Protein AF-A0AAP3A333-F1 (afdb_monomer)

Nearest PDB structures (foldseek):
  1qpp-assembly1_B  TM=9.059E-01  e=5.971E-16  Escherichia coli
  3dpa-assembly1_A  TM=9.118E-01  e=3.835E-14  Escherichia coli
  3gew-assembly2_C  TM=8.932E-01  e=8.341E-11  Escherichia coli
  3f65-assembly8_H  TM=9.244E-01  e=3.524E-10  Escherichia coli
  3f65-assembly6_F  TM=8.358E-01  e=9.789E-11  Escherichia coli

Sequence (142 aa):
THLTFNESNKSITVTLRNNDPKLPYLAQSWIEDEKGNKITSPLTVLPPVQRIDSMMNGQVKVQGMPDINKLPADRESMFYFNVREIPPKSNKANTLQIALQTRIKLFWRPKALENVSMKNPWQYKVTLTRNGQEFTVNNPTP

Foldseek 3Di:
DAAEDEPPDQKDKDKDWAAAQQFKKKKAKFKFAPVRHTDPPQKTKPPRIDIAGHGGIDMMIIGGHPCVVVDDLQDKGKMKIKIKIHTDDDPDPPDDDDIDMDIHIYIYHHPVGPDQDPVDHLVVVWDWDDDPPDIDIDRPHD

Mean predicted aligned error: 5.15 Å

Solvent-accessible surface area (backbone atoms only — not comparable to full-atom values): 8349 Å² total; per-residue (Å²): 127,74,45,78,46,46,62,89,47,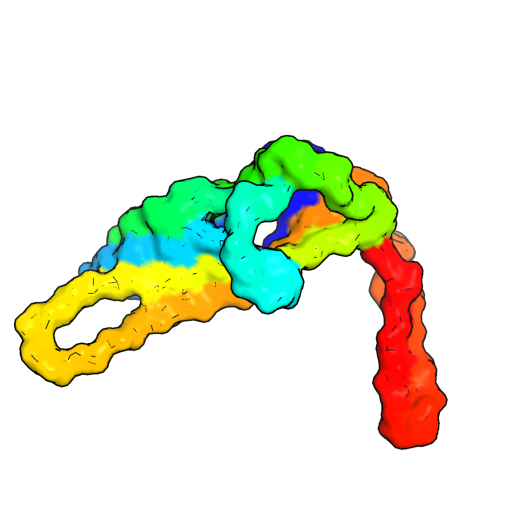70,57,47,80,46,80,44,71,35,82,43,86,79,53,50,31,36,41,36,37,46,30,22,44,83,88,66,50,80,42,70,64,35,43,32,49,43,61,42,61,46,77,24,48,45,64,30,72,39,72,33,35,41,33,67,37,87,58,44,78,74,52,62,65,80,34,63,45,68,30,30,44,35,39,34,48,43,66,69,83,76,93,59,83,95,67,90,82,86,64,61,71,51,76,33,49,29,33,40,34,25,68,82,61,69,76,73,50,82,90,64,55,66,76,77,61,52,44,78,47,76,59,90,94,44,74,48,79,44,70,84,65,94

Organism: Escherichia coli (NCBI:txid562)

Structure (mmCIF, N/CA/C/O backbone):
data_AF-A0AAP3A333-F1
#
_entry.id   AF-A0AAP3A333-F1
#
loop_
_atom_site.group_PDB
_atom_site.id
_atom_site.type_symbol
_atom_site.label_atom_id
_atom_site.label_alt_id
_atom_site.label_comp_id
_atom_site.label_asym_id
_atom_site.label_entity_id
_atom_site.label_seq_id
_atom_site.pdbx_PDB_ins_code
_atom_site.Cartn_x
_atom_site.Cartn_y
_atom_site.Cartn_z
_atom_site.occupancy
_atom_site.B_iso_or_equiv
_atom_site.auth_seq_id
_atom_site.auth_comp_id
_atom_site.auth_asym_id
_atom_site.auth_atom_id
_atom_site.pdbx_PDB_model_num
ATOM 1 N N . THR A 1 1 ? 5.676 7.806 6.259 1.00 85.94 1 THR A N 1
ATOM 2 C CA . THR A 1 1 ? 4.732 7.899 5.124 1.00 85.94 1 THR A CA 1
ATOM 3 C C . THR A 1 1 ? 3.777 6.724 5.161 1.00 85.94 1 THR A C 1
ATOM 5 O O . THR A 1 1 ? 4.235 5.616 5.414 1.00 85.94 1 THR A O 1
ATOM 8 N N . HIS A 1 2 ? 2.477 6.955 4.975 1.00 93.75 2 HIS A N 1
ATOM 9 C CA . HIS A 1 2 ? 1.443 5.914 4.932 1.00 93.75 2 HIS A CA 1
ATOM 10 C C . HIS A 1 2 ? 0.319 6.331 3.974 1.00 93.75 2 HIS A C 1
ATOM 12 O O . HIS A 1 2 ? 0.255 7.494 3.574 1.00 93.75 2 HIS A O 1
ATOM 18 N N . LEU A 1 3 ? -0.546 5.381 3.627 1.00 96.31 3 LEU A N 1
ATOM 19 C CA . LEU A 1 3 ? -1.798 5.599 2.910 1.00 96.31 3 LEU A CA 1
ATOM 20 C C . LEU A 1 3 ? -2.973 5.243 3.824 1.00 96.31 3 LEU A C 1
ATOM 22 O O . LEU A 1 3 ? -2.874 4.296 4.605 1.00 96.31 3 LEU A O 1
ATOM 26 N N . THR A 1 4 ? -4.085 5.957 3.677 1.00 95.69 4 THR A N 1
ATOM 27 C CA . THR A 1 4 ? -5.353 5.640 4.346 1.00 95.69 4 THR A CA 1
ATOM 28 C C . THR A 1 4 ? -6.435 5.469 3.287 1.00 95.69 4 THR A C 1
ATOM 30 O O . THR A 1 4 ? -6.636 6.353 2.457 1.00 95.69 4 THR A O 1
ATOM 33 N N . PHE A 1 5 ? -7.115 4.328 3.312 1.00 96.88 5 PHE A N 1
ATOM 34 C CA . PHE A 1 5 ? -8.292 4.006 2.516 1.00 96.88 5 PHE A CA 1
ATOM 35 C C . PHE A 1 5 ? -9.506 4.037 3.447 1.00 96.88 5 PHE A C 1
ATOM 37 O O . PHE A 1 5 ? -9.673 3.141 4.271 1.00 96.88 5 PHE A O 1
ATOM 44 N N . ASN A 1 6 ? -10.342 5.066 3.330 1.00 96.00 6 ASN A N 1
ATOM 45 C CA . ASN A 1 6 ? -11.573 5.171 4.112 1.00 96.00 6 ASN A CA 1
ATOM 46 C C . ASN A 1 6 ? -12.672 4.287 3.506 1.00 96.00 6 ASN A C 1
ATOM 48 O O . ASN A 1 6 ? -12.778 4.200 2.283 1.00 96.00 6 ASN A O 1
ATOM 52 N N . GLU A 1 7 ? -13.513 3.673 4.336 1.00 94.38 7 GLU A N 1
ATOM 53 C CA . GLU A 1 7 ? -14.657 2.859 3.900 1.00 94.38 7 GLU A CA 1
ATOM 54 C C . GLU A 1 7 ? -15.618 3.641 2.987 1.00 94.38 7 GLU A C 1
ATOM 56 O O . GLU A 1 7 ? -16.160 3.098 2.025 1.00 94.38 7 GLU A O 1
ATOM 61 N N . SER A 1 8 ? -15.779 4.946 3.221 1.00 93.00 8 SER A N 1
ATOM 62 C CA . SER A 1 8 ? -16.568 5.841 2.369 1.00 93.00 8 SER A CA 1
ATOM 63 C C . SER A 1 8 ? -15.991 6.043 0.960 1.00 93.00 8 SER A C 1
ATOM 65 O O . SER A 1 8 ? -16.672 6.581 0.080 1.00 93.00 8 SER A O 1
ATOM 67 N N . ASN A 1 9 ? -14.744 5.636 0.704 1.00 94.44 9 ASN A N 1
ATOM 68 C CA . ASN A 1 9 ? -14.089 5.775 -0.592 1.00 94.44 9 ASN A CA 1
ATOM 69 C C . ASN A 1 9 ? -14.182 4.481 -1.409 1.00 94.44 9 ASN A C 1
ATOM 71 O O . ASN A 1 9 ? -13.866 3.393 -0.946 1.00 94.44 9 ASN A O 1
ATOM 75 N N . LYS A 1 10 ? -14.531 4.606 -2.696 1.00 92.75 10 LYS A N 1
ATOM 76 C CA . LYS A 1 10 ? -14.459 3.475 -3.642 1.00 92.75 10 LYS A CA 1
ATOM 77 C C . LYS A 1 10 ? -13.019 3.152 -4.056 1.00 92.75 10 LYS A C 1
ATOM 79 O O . LYS A 1 10 ? -12.694 2.010 -4.377 1.00 92.75 10 LYS A O 1
ATOM 84 N N . SER A 1 11 ? -12.165 4.172 -4.076 1.00 96.25 11 SER A N 1
ATOM 85 C CA . SER A 1 11 ? -10.751 4.067 -4.425 1.00 96.25 11 SER A CA 1
ATOM 86 C C . SER A 1 11 ? -9.963 5.253 -3.882 1.00 96.25 11 SER A C 1
ATOM 88 O O . SER A 1 11 ? -10.521 6.344 -3.763 1.00 96.25 11 SER A O 1
ATOM 90 N N . ILE A 1 12 ? -8.659 5.073 -3.685 1.00 97.31 12 ILE A N 1
ATOM 91 C CA . ILE A 1 12 ? -7.694 6.160 -3.473 1.00 97.31 12 ILE A CA 1
ATOM 92 C C . ILE A 1 12 ? -6.677 6.185 -4.618 1.00 97.31 12 ILE A C 1
ATOM 94 O O . ILE A 1 12 ? -6.335 5.141 -5.178 1.00 97.31 12 ILE A O 1
ATOM 98 N N . THR A 1 13 ? -6.183 7.373 -4.962 1.00 97.50 13 THR A N 1
ATOM 99 C CA . THR A 1 13 ? -5.168 7.557 -6.008 1.00 97.50 13 THR A CA 1
ATOM 100 C C . THR A 1 13 ? -3.811 7.831 -5.375 1.00 97.50 13 THR A C 1
ATOM 102 O O . THR A 1 13 ? -3.682 8.693 -4.510 1.00 97.50 13 THR A O 1
ATOM 105 N N . VAL A 1 14 ? -2.790 7.125 -5.849 1.00 97.00 14 VAL A N 1
ATOM 106 C CA . VAL A 1 14 ? -1.387 7.310 -5.490 1.00 97.00 14 VAL A CA 1
ATOM 107 C C . VAL A 1 14 ? -0.643 7.801 -6.725 1.00 97.00 14 VAL A C 1
ATOM 109 O O . VAL A 1 14 ? -0.652 7.147 -7.770 1.00 97.00 14 VAL A O 1
ATOM 112 N N . THR A 1 15 ? 0.007 8.954 -6.610 1.00 97.25 15 THR A N 1
ATOM 113 C CA . THR A 1 15 ? 0.866 9.489 -7.670 1.00 97.25 15 THR A CA 1
ATOM 114 C C . THR A 1 15 ? 2.264 8.908 -7.525 1.00 97.25 15 THR A C 1
ATOM 116 O O . THR A 1 15 ? 2.901 9.052 -6.483 1.00 97.25 15 THR A O 1
ATOM 119 N N . LEU A 1 16 ? 2.747 8.271 -8.585 1.00 96.69 16 LEU A N 1
ATOM 120 C CA . LEU A 1 16 ? 4.126 7.822 -8.715 1.00 96.69 16 LEU A CA 1
ATOM 121 C C . LEU A 1 16 ? 4.884 8.837 -9.561 1.00 96.69 16 LEU A C 1
ATOM 123 O O . LEU A 1 16 ? 4.350 9.331 -10.549 1.00 96.69 16 LEU A O 1
ATOM 127 N N . ARG A 1 17 ? 6.128 9.139 -9.205 1.00 96.56 17 ARG A N 1
ATOM 128 C CA . ARG A 1 17 ? 6.971 10.054 -9.975 1.00 96.56 17 ARG A CA 1
ATOM 129 C C . ARG A 1 17 ? 8.276 9.367 -10.325 1.00 96.56 17 ARG A C 1
ATOM 131 O O . ARG A 1 17 ? 8.964 8.879 -9.432 1.00 96.56 17 ARG A O 1
ATOM 138 N N . ASN A 1 18 ? 8.612 9.361 -11.609 1.00 96.25 18 ASN A N 1
ATOM 139 C CA . ASN A 1 18 ? 9.945 9.000 -12.054 1.00 96.25 18 ASN A CA 1
ATOM 140 C C . ASN A 1 18 ? 10.843 10.236 -11.914 1.00 96.25 18 ASN A C 1
ATOM 142 O O . ASN A 1 18 ? 10.607 11.249 -12.567 1.00 96.25 18 ASN A O 1
ATOM 146 N N . ASN A 1 19 ? 11.837 10.162 -11.031 1.00 94.44 19 ASN A N 1
ATOM 147 C CA . ASN A 1 19 ? 12.805 11.240 -10.820 1.00 94.44 19 ASN A CA 1
ATOM 148 C C . ASN A 1 19 ? 14.082 11.063 -11.658 1.00 94.44 19 ASN A C 1
ATOM 150 O O . ASN A 1 19 ? 14.988 11.888 -11.547 1.00 94.44 19 ASN A O 1
ATOM 154 N N . ASP A 1 20 ? 14.181 10.008 -12.473 1.00 94.06 20 ASP A N 1
ATOM 155 C CA . ASP A 1 20 ? 15.293 9.855 -13.403 1.00 94.06 20 ASP A CA 1
ATOM 156 C C . ASP A 1 20 ? 15.148 10.868 -14.557 1.00 94.06 20 ASP A C 1
ATOM 158 O O . ASP A 1 20 ? 14.081 10.936 -15.178 1.00 94.06 20 ASP A O 1
ATOM 162 N N . PRO A 1 21 ? 16.197 11.661 -14.857 1.00 95.06 21 PRO A N 1
ATOM 163 C CA . PRO A 1 21 ? 16.151 12.698 -15.883 1.00 95.06 21 PRO A CA 1
ATOM 164 C C . PRO A 1 21 ? 16.306 12.173 -17.315 1.00 95.06 21 PRO A C 1
ATOM 166 O O . PRO A 1 21 ? 16.152 12.942 -18.266 1.00 95.06 21 PRO A O 1
ATOM 169 N N . LYS A 1 22 ? 16.623 10.891 -17.519 1.00 94.38 22 LYS A N 1
ATOM 170 C CA . LYS A 1 22 ? 16.986 10.346 -18.838 1.00 94.38 22 LYS A CA 1
ATOM 171 C C . LYS A 1 22 ? 16.219 9.086 -19.205 1.00 94.38 22 LYS A C 1
ATOM 173 O O . LYS A 1 22 ? 15.902 8.898 -20.377 1.00 94.38 22 LYS A O 1
ATOM 178 N N . LEU A 1 23 ? 15.955 8.213 -18.242 1.00 94.00 23 LEU A N 1
ATOM 179 C CA . LEU A 1 23 ? 15.463 6.871 -18.498 1.00 94.00 23 LEU A CA 1
ATOM 180 C C . LEU A 1 23 ? 13.984 6.726 -18.117 1.00 94.00 23 LEU A C 1
ATOM 182 O O . LEU A 1 23 ? 13.557 7.184 -17.056 1.00 94.00 23 LEU A O 1
ATOM 186 N N . PRO A 1 24 ? 13.182 6.065 -18.968 1.00 95.94 24 PRO A N 1
ATOM 187 C CA . PRO A 1 24 ? 11.845 5.630 -18.599 1.00 95.94 24 PRO A CA 1
ATOM 188 C C . PRO A 1 24 ? 11.927 4.411 -17.679 1.00 95.94 24 PRO A C 1
ATOM 190 O O . PRO A 1 24 ? 12.800 3.560 -17.853 1.00 95.94 24 PRO A O 1
ATOM 193 N N . TYR A 1 25 ? 10.974 4.276 -16.763 1.00 96.38 25 TYR A N 1
ATOM 194 C CA . TYR A 1 25 ? 10.880 3.128 -15.862 1.00 96.38 25 TYR A CA 1
ATOM 195 C C . TYR A 1 25 ? 9.518 2.456 -15.984 1.00 96.38 25 TYR A C 1
ATOM 197 O O . TYR A 1 25 ? 8.499 3.107 -16.215 1.00 96.38 25 TYR A O 1
ATOM 205 N N . LEU A 1 26 ? 9.487 1.137 -15.809 1.00 97.25 26 LEU A N 1
A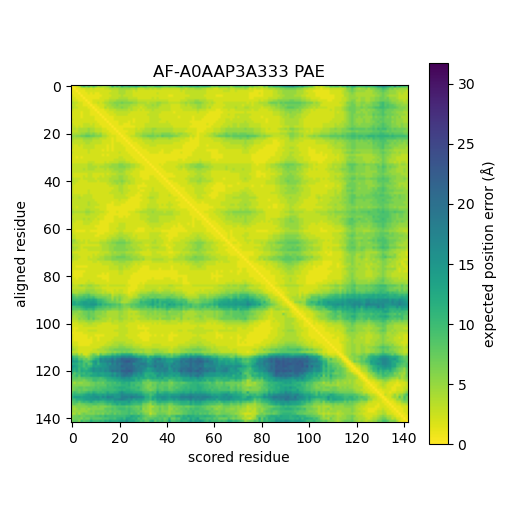TOM 206 C CA . LEU A 1 26 ? 8.245 0.435 -15.510 1.00 97.25 26 LEU A CA 1
ATOM 207 C C . LEU A 1 26 ? 8.044 0.454 -13.990 1.00 97.25 26 LEU A C 1
ATOM 209 O O . LEU A 1 26 ? 8.948 0.115 -13.237 1.00 97.25 26 LEU A O 1
ATOM 213 N N . ALA A 1 27 ? 6.864 0.841 -13.530 1.00 97.44 27 ALA A N 1
ATOM 214 C CA . ALA A 1 27 ? 6.460 0.762 -12.136 1.00 97.44 27 ALA A CA 1
ATOM 215 C C . ALA A 1 27 ? 5.491 -0.409 -11.973 1.00 97.44 27 ALA A C 1
ATOM 217 O O . ALA A 1 27 ? 4.410 -0.404 -12.563 1.00 97.44 27 ALA A O 1
ATOM 218 N N . GLN A 1 28 ? 5.881 -1.409 -11.184 1.00 97.94 28 GLN A N 1
ATOM 219 C CA . GLN A 1 28 ? 5.026 -2.519 -10.780 1.00 97.94 28 GLN A CA 1
ATOM 220 C C . GLN A 1 28 ? 4.479 -2.256 -9.379 1.00 97.94 28 GLN A C 1
ATOM 222 O O . GLN A 1 28 ? 5.251 -2.027 -8.452 1.00 97.94 28 GLN A O 1
ATOM 227 N N . SER A 1 29 ? 3.164 -2.334 -9.201 1.00 98.12 29 SER A N 1
ATOM 228 C CA . SER A 1 29 ? 2.503 -2.045 -7.928 1.00 98.12 29 SER A CA 1
ATOM 229 C C . SER A 1 29 ? 1.581 -3.182 -7.488 1.00 98.12 29 SER A C 1
ATOM 231 O O . SER A 1 29 ? 0.907 -3.802 -8.310 1.00 98.12 29 SER A O 1
ATOM 233 N N . TRP A 1 30 ? 1.569 -3.485 -6.188 1.00 98.31 30 TRP A N 1
ATOM 234 C CA . TRP A 1 30 ? 0.720 -4.529 -5.600 1.00 98.31 30 TRP A CA 1
ATOM 235 C C . TRP A 1 30 ? 0.428 -4.271 -4.119 1.00 98.31 30 TRP A C 1
ATOM 237 O O . TRP A 1 30 ? 1.072 -3.431 -3.487 1.00 98.31 30 TRP A O 1
ATOM 247 N N . ILE A 1 31 ? -0.540 -5.013 -3.573 1.00 98.44 31 ILE A N 1
ATOM 248 C CA . ILE A 1 31 ? -0.862 -5.026 -2.143 1.00 98.44 31 ILE A CA 1
ATOM 249 C C . ILE A 1 31 ? -0.350 -6.318 -1.508 1.00 98.44 31 ILE A C 1
ATOM 251 O O . ILE A 1 31 ? -0.404 -7.383 -2.127 1.00 98.44 31 ILE A O 1
ATOM 255 N N . GLU A 1 32 ? 0.135 -6.221 -0.275 1.00 98.44 32 GLU A N 1
ATOM 256 C CA . GLU A 1 32 ? 0.404 -7.366 0.594 1.00 98.44 32 GLU A CA 1
ATOM 257 C C . GLU A 1 32 ? -0.439 -7.305 1.869 1.00 98.44 32 GLU A C 1
ATOM 259 O O . GLU A 1 32 ? -0.780 -6.217 2.345 1.00 98.44 32 GLU A O 1
ATOM 264 N N . ASP A 1 33 ? -0.731 -8.476 2.432 1.00 97.00 33 ASP A N 1
ATOM 265 C CA . ASP A 1 33 ? -1.247 -8.606 3.795 1.00 97.00 33 ASP A CA 1
ATOM 266 C C . ASP A 1 33 ? -0.161 -8.300 4.852 1.00 97.00 33 ASP A C 1
ATOM 268 O O . ASP A 1 33 ? 1.009 -8.058 4.535 1.00 97.00 33 ASP A O 1
ATOM 272 N N . GLU A 1 34 ? -0.531 -8.324 6.134 1.00 94.25 34 GLU A N 1
ATOM 273 C CA . GLU A 1 34 ? 0.399 -8.092 7.253 1.00 94.25 34 GLU A CA 1
ATOM 274 C C . GLU A 1 34 ? 1.554 -9.105 7.304 1.00 94.25 34 GLU A C 1
ATOM 276 O O . GLU A 1 34 ? 2.641 -8.785 7.789 1.00 94.25 34 GLU A O 1
ATOM 281 N N . LYS A 1 35 ? 1.344 -10.312 6.763 1.00 95.50 35 LYS A N 1
ATOM 282 C CA . LYS A 1 35 ? 2.344 -11.386 6.690 1.00 95.50 35 LYS A CA 1
ATOM 283 C C . LYS A 1 35 ? 3.278 -11.234 5.484 1.00 95.50 35 LYS A C 1
ATOM 285 O O . LYS A 1 35 ? 4.241 -11.987 5.369 1.00 95.50 35 LYS A O 1
ATOM 290 N N . GLY A 1 36 ? 3.035 -10.254 4.610 1.00 95.44 36 GLY A N 1
ATOM 291 C CA . GLY A 1 36 ? 3.822 -10.005 3.403 1.00 95.44 36 GLY A CA 1
ATOM 292 C C . GLY A 1 36 ? 3.412 -10.846 2.195 1.00 95.44 36 GLY A C 1
ATOM 293 O O . GLY A 1 36 ? 4.124 -10.847 1.193 1.00 95.44 36 GLY A O 1
ATOM 294 N N . ASN A 1 37 ? 2.276 -11.543 2.243 1.00 97.62 37 ASN A N 1
ATOM 295 C CA . ASN A 1 37 ? 1.771 -12.273 1.086 1.00 97.62 37 ASN A CA 1
ATOM 296 C C . ASN A 1 37 ? 1.138 -11.294 0.105 1.00 97.62 37 ASN A C 1
ATOM 298 O O . ASN A 1 3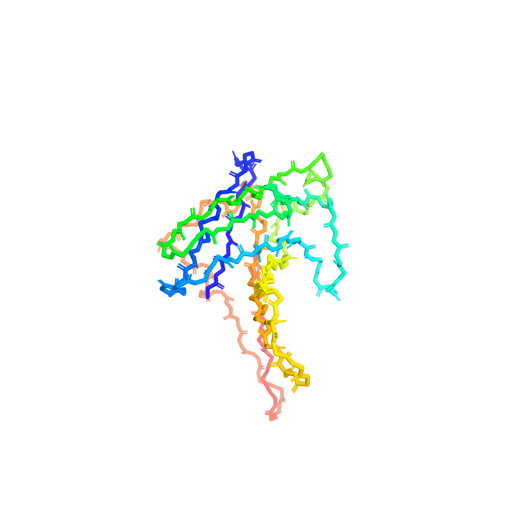7 ? 0.298 -10.482 0.490 1.00 97.62 37 ASN A O 1
ATOM 302 N N . LYS A 1 38 ? 1.494 -11.399 -1.177 1.00 97.38 38 LYS A N 1
ATOM 303 C CA . LYS A 1 38 ? 0.840 -10.630 -2.237 1.00 97.38 38 LYS A CA 1
ATOM 304 C C . LYS A 1 38 ? -0.624 -11.057 -2.361 1.00 97.38 38 LYS A C 1
ATOM 306 O O . LYS A 1 38 ? -0.907 -12.231 -2.588 1.00 97.38 38 LYS A O 1
ATOM 311 N N . ILE A 1 39 ? -1.530 -10.089 -2.283 1.00 97.44 39 ILE A N 1
ATOM 312 C CA . ILE A 1 39 ? -2.979 -10.297 -2.343 1.00 97.44 39 ILE A CA 1
ATOM 313 C C . ILE A 1 39 ? -3.621 -9.455 -3.450 1.00 97.44 39 ILE A C 1
ATOM 315 O O . ILE A 1 39 ? -3.054 -8.471 -3.930 1.00 97.44 39 ILE A O 1
ATOM 319 N N . THR A 1 40 ? -4.823 -9.855 -3.857 1.00 96.12 40 THR A N 1
ATOM 320 C CA . THR A 1 40 ? -5.679 -9.130 -4.817 1.00 96.12 40 THR A CA 1
ATOM 321 C C . THR A 1 40 ? -7.075 -8.829 -4.259 1.00 96.12 40 THR A C 1
ATOM 323 O O . THR A 1 40 ? -7.906 -8.257 -4.959 1.00 96.12 40 THR A O 1
ATOM 326 N N . SER A 1 41 ? -7.332 -9.215 -3.007 1.00 96.12 41 SER A N 1
ATOM 327 C CA . SER A 1 41 ? -8.555 -8.980 -2.237 1.00 96.12 41 SER A CA 1
ATOM 328 C C . SER A 1 41 ? -8.159 -8.910 -0.753 1.00 96.12 41 SER A C 1
ATOM 330 O O . SER A 1 41 ? -7.253 -9.652 -0.368 1.00 96.12 41 SER A O 1
ATOM 332 N N . PRO A 1 42 ? -8.750 -8.043 0.089 1.00 96.44 42 PRO A N 1
ATOM 333 C CA . PRO A 1 42 ? -9.898 -7.163 -0.170 1.00 96.44 42 PRO A CA 1
ATOM 334 C C . PRO A 1 42 ? -9.563 -5.854 -0.896 1.00 96.44 42 PRO A C 1
ATOM 336 O O . PRO A 1 42 ? -10.467 -5.114 -1.276 1.00 96.44 42 PRO A O 1
ATOM 339 N N . LEU A 1 43 ? -8.282 -5.551 -1.090 1.00 97.25 43 LEU A N 1
ATOM 340 C CA . LEU A 1 43 ? -7.807 -4.360 -1.790 1.00 97.25 43 LEU A CA 1
ATOM 341 C C . LEU A 1 43 ? -6.951 -4.782 -2.981 1.00 97.25 43 LEU A C 1
ATOM 343 O O . LEU A 1 43 ? -6.193 -5.749 -2.905 1.00 97.25 43 LEU A O 1
ATOM 347 N N . THR A 1 44 ? -7.051 -4.037 -4.078 1.00 97.19 44 THR A N 1
ATOM 348 C CA . THR A 1 44 ? -6.235 -4.276 -5.272 1.00 97.19 44 THR A CA 1
ATOM 349 C C . THR A 1 44 ? -5.773 -2.979 -5.913 1.00 97.19 44 THR A C 1
ATOM 351 O O . THR A 1 44 ? -6.273 -1.897 -5.610 1.00 97.19 44 THR A O 1
ATOM 354 N N . VAL A 1 45 ? -4.791 -3.101 -6.799 1.00 97.62 45 VAL A N 1
ATOM 355 C CA . VAL A 1 45 ? -4.068 -1.996 -7.416 1.00 97.62 45 VAL A CA 1
ATOM 356 C C . VAL A 1 45 ? -4.230 -2.023 -8.934 1.00 97.62 45 VAL A C 1
ATOM 358 O O . VAL A 1 45 ? -4.033 -3.059 -9.568 1.00 97.62 45 VAL A O 1
ATOM 361 N N . LEU A 1 46 ? -4.554 -0.867 -9.519 1.00 96.94 46 LEU A N 1
ATOM 362 C CA . LEU A 1 46 ? -4.736 -0.683 -10.959 1.00 96.94 46 LEU A CA 1
ATOM 363 C C . LEU A 1 46 ? -4.081 0.616 -11.476 1.00 96.94 46 LEU A C 1
ATOM 365 O O . LEU A 1 46 ? -4.351 1.682 -10.925 1.00 96.94 46 LEU A O 1
ATOM 369 N N . PRO A 1 47 ? -3.310 0.573 -12.579 1.00 97.38 47 PRO A N 1
ATOM 370 C CA . PRO A 1 47 ? -2.790 -0.635 -13.221 1.00 97.38 47 PRO A CA 1
ATOM 371 C C . PRO A 1 47 ? -1.697 -1.299 -12.352 1.00 97.38 47 PRO A C 1
ATOM 373 O O . PRO A 1 47 ? -0.981 -0.600 -11.634 1.00 97.38 47 PRO A O 1
ATOM 376 N N . PRO A 1 48 ? -1.524 -2.634 -12.421 1.00 96.12 48 PRO A N 1
ATOM 377 C CA . PRO A 1 48 ? -0.485 -3.337 -11.664 1.00 96.12 48 PRO A CA 1
ATOM 378 C C . PRO A 1 48 ? 0.921 -3.115 -12.235 1.00 96.12 48 PRO A C 1
ATOM 380 O O . PRO A 1 48 ? 1.905 -3.314 -11.527 1.00 96.12 48 PRO A O 1
ATOM 383 N N . VAL A 1 49 ? 1.030 -2.732 -13.512 1.00 97.69 49 VAL A N 1
ATOM 384 C CA . VAL A 1 49 ? 2.279 -2.333 -14.169 1.00 97.69 49 VAL A CA 1
ATOM 385 C C . VAL A 1 49 ? 1.980 -1.162 -15.097 1.00 97.69 49 VAL A C 1
ATOM 387 O O . VAL A 1 49 ? 1.021 -1.218 -15.865 1.00 97.69 49 VAL A O 1
ATOM 390 N N . GLN A 1 50 ? 2.799 -0.117 -15.050 1.00 97.75 50 GLN A N 1
ATOM 391 C CA . GLN A 1 50 ? 2.731 0.999 -15.992 1.00 97.75 50 GLN A CA 1
ATOM 392 C C . GLN A 1 50 ? 4.121 1.518 -16.329 1.00 97.75 50 GLN A C 1
ATOM 394 O O . GLN A 1 50 ? 5.039 1.407 -15.523 1.00 97.75 50 GLN A O 1
ATOM 399 N N . ARG A 1 51 ? 4.271 2.119 -17.506 1.00 97.38 51 ARG A N 1
ATOM 400 C CA . ARG A 1 51 ? 5.475 2.866 -17.864 1.00 97.38 51 ARG A CA 1
ATOM 401 C C . ARG A 1 51 ? 5.336 4.315 -17.411 1.00 97.38 51 ARG A C 1
ATOM 403 O O . ARG A 1 51 ? 4.294 4.920 -17.634 1.00 97.38 51 ARG A O 1
ATOM 410 N N . ILE A 1 52 ? 6.393 4.859 -16.823 1.00 98.00 52 ILE A N 1
ATOM 411 C CA . ILE A 1 52 ? 6.515 6.270 -16.465 1.00 98.00 52 ILE A CA 1
ATOM 412 C C . ILE A 1 52 ? 7.782 6.797 -17.137 1.00 98.00 52 ILE A C 1
ATOM 414 O O . ILE A 1 52 ? 8.893 6.357 -16.831 1.00 98.00 52 ILE A O 1
ATOM 418 N N . ASP A 1 53 ? 7.615 7.711 -18.090 1.00 97.81 53 ASP A N 1
ATOM 419 C CA . ASP A 1 53 ? 8.747 8.320 -18.787 1.00 97.81 53 ASP A CA 1
ATOM 420 C C . ASP A 1 53 ? 9.573 9.222 -17.852 1.00 97.81 53 ASP A C 1
ATOM 422 O O . ASP A 1 53 ? 9.176 9.519 -16.722 1.00 97.81 53 ASP A O 1
ATOM 426 N N . SER A 1 54 ? 10.764 9.605 -18.311 1.00 96.81 54 SER A N 1
ATOM 427 C CA . SER A 1 54 ? 11.693 10.468 -17.571 1.00 96.81 54 SER A CA 1
ATOM 428 C C . SER A 1 54 ? 10.996 11.726 -17.042 1.00 96.81 54 SER A C 1
ATOM 430 O O . SER A 1 54 ? 10.272 12.390 -17.782 1.00 96.81 54 SER A O 1
ATOM 432 N N . MET A 1 55 ? 11.215 12.052 -15.764 1.00 97.56 55 MET A N 1
ATOM 433 C CA . MET A 1 55 ? 10.645 13.222 -15.071 1.00 97.56 55 MET A CA 1
ATOM 434 C C . MET A 1 55 ? 9.106 13.302 -15.016 1.00 97.56 55 MET A C 1
ATOM 436 O O . MET A 1 55 ? 8.560 14.305 -14.535 1.00 97.56 55 MET A O 1
ATOM 440 N N . MET A 1 56 ? 8.397 12.262 -15.467 1.00 97.88 56 MET A N 1
ATOM 441 C CA . MET A 1 56 ? 6.937 12.226 -15.539 1.00 97.88 56 MET A CA 1
ATOM 442 C C . MET A 1 56 ? 6.302 11.586 -14.302 1.00 97.88 56 MET A C 1
ATOM 444 O O . MET A 1 56 ? 6.943 10.901 -13.500 1.00 97.88 56 MET A O 1
ATOM 448 N N . ASN A 1 57 ? 4.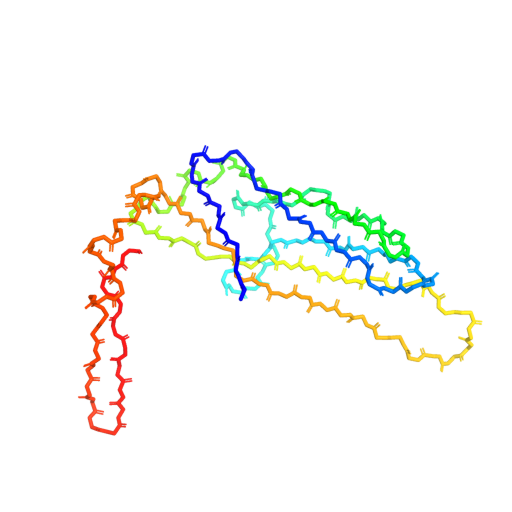993 11.809 -14.167 1.00 97.44 57 ASN A N 1
ATOM 449 C CA . ASN A 1 57 ? 4.167 11.200 -13.135 1.00 97.44 57 ASN A CA 1
ATOM 450 C C . ASN A 1 57 ? 3.282 10.097 -13.739 1.00 97.44 57 ASN A C 1
ATOM 452 O O . ASN A 1 57 ? 2.700 10.281 -14.805 1.00 97.44 57 ASN A O 1
ATOM 456 N N . GLY A 1 58 ? 3.142 8.986 -13.021 1.00 96.62 58 GLY A N 1
ATOM 457 C CA . GLY A 1 58 ? 2.124 7.959 -13.231 1.00 96.62 58 GLY A CA 1
ATOM 458 C C . GLY A 1 58 ? 1.087 7.987 -12.109 1.00 96.62 58 GLY A C 1
ATOM 459 O O . GLY A 1 58 ? 1.333 8.532 -11.031 1.00 96.62 58 GLY A O 1
ATOM 460 N N . GLN A 1 59 ? -0.079 7.392 -12.340 1.00 97.19 59 GLN A N 1
ATOM 461 C CA . GLN A 1 59 ? -1.116 7.265 -11.314 1.00 97.19 59 GLN A CA 1
ATOM 462 C C . GLN A 1 59 ? -1.490 5.806 -11.117 1.00 97.19 59 GLN A C 1
ATOM 464 O O . GLN A 1 59 ? -1.658 5.048 -12.071 1.00 97.19 59 GLN A O 1
ATOM 469 N N . VAL A 1 60 ? -1.633 5.424 -9.855 1.00 97.31 60 VAL A N 1
ATOM 470 C CA . VAL A 1 60 ? -2.093 4.107 -9.436 1.00 97.31 60 VAL A CA 1
ATOM 471 C C . VAL A 1 60 ? -3.330 4.287 -8.575 1.00 97.31 60 VAL A C 1
ATOM 473 O O . VAL A 1 60 ? -3.332 5.090 -7.647 1.00 97.31 60 VAL A O 1
ATOM 476 N N . LYS A 1 61 ? -4.383 3.528 -8.854 1.00 97.81 61 LYS A N 1
ATOM 477 C CA . LYS A 1 61 ? -5.574 3.457 -8.013 1.00 97.81 61 LYS A CA 1
ATOM 478 C C . LYS A 1 61 ? -5.496 2.227 -7.127 1.00 97.81 61 LYS A C 1
ATOM 480 O O . LYS A 1 61 ? -5.305 1.120 -7.623 1.00 97.81 61 LYS A O 1
ATOM 485 N N . VAL A 1 62 ? -5.687 2.422 -5.830 1.00 97.94 62 VAL A N 1
ATOM 486 C CA . VAL A 1 62 ? -6.027 1.345 -4.899 1.00 97.94 62 VAL A CA 1
ATOM 487 C C . VAL A 1 62 ? -7.546 1.323 -4.803 1.00 97.94 62 VAL A C 1
ATOM 489 O O . VAL A 1 62 ? -8.148 2.352 -4.501 1.00 97.94 62 VAL A O 1
ATOM 492 N N . GLN A 1 63 ? -8.171 0.185 -5.077 1.00 97.12 63 GLN A N 1
ATOM 493 C CA . GLN A 1 63 ? -9.626 0.028 -5.069 1.00 97.12 63 GLN A CA 1
ATOM 494 C C . GLN A 1 63 ? -10.060 -1.093 -4.125 1.00 97.12 63 GLN A C 1
ATOM 496 O O . GLN A 1 63 ? -9.341 -2.082 -3.951 1.00 97.12 63 GLN A O 1
ATOM 501 N N . GLY A 1 64 ? -11.249 -0.933 -3.548 1.00 96.50 64 GLY A N 1
ATOM 502 C CA . GLY A 1 64 ? -11.894 -1.968 -2.747 1.00 96.50 64 GLY A CA 1
ATOM 503 C C . GLY A 1 64 ? -12.523 -3.056 -3.612 1.00 96.50 64 GLY A C 1
ATOM 504 O O . GLY A 1 64 ? -13.167 -2.766 -4.620 1.00 96.50 64 GLY A O 1
ATOM 505 N N . MET A 1 65 ? -12.340 -4.307 -3.203 1.00 96.31 65 MET A N 1
ATOM 506 C CA . MET A 1 65 ? -13.007 -5.490 -3.750 1.00 96.31 65 MET A CA 1
ATOM 507 C C . MET A 1 65 ? -14.194 -5.884 -2.858 1.00 96.31 65 MET A C 1
ATOM 509 O O . MET A 1 65 ? -14.259 -5.433 -1.718 1.00 96.31 65 MET A O 1
ATOM 513 N N . PRO A 1 66 ? -15.129 -6.744 -3.305 1.00 94.56 66 PRO A N 1
ATOM 514 C CA . PRO A 1 66 ? -16.295 -7.127 -2.499 1.00 94.56 66 PRO A CA 1
ATOM 515 C C . PRO A 1 66 ? -15.969 -7.671 -1.097 1.00 94.56 66 PRO A C 1
ATOM 517 O O . PRO A 1 66 ? -16.731 -7.439 -0.160 1.00 94.56 66 PRO A O 1
ATOM 520 N N . ASP A 1 67 ? -14.820 -8.337 -0.927 1.00 95.25 67 ASP A N 1
ATOM 521 C CA . ASP A 1 67 ? -14.372 -8.843 0.379 1.00 95.25 67 ASP A CA 1
ATOM 522 C C . ASP A 1 67 ? -13.963 -7.737 1.363 1.00 95.25 67 ASP A C 1
ATOM 524 O O . ASP A 1 67 ? -13.729 -8.035 2.530 1.00 95.25 67 ASP A O 1
ATOM 528 N N . ILE A 1 68 ? -13.894 -6.468 0.943 1.00 94.62 68 ILE A N 1
ATOM 529 C CA . ILE A 1 68 ? -13.602 -5.339 1.840 1.00 94.62 68 ILE A CA 1
ATOM 530 C C . ILE A 1 68 ? -14.625 -5.225 2.969 1.00 94.62 68 ILE A C 1
ATOM 532 O O . ILE A 1 68 ? -14.270 -4.853 4.080 1.00 94.62 68 ILE A O 1
ATOM 536 N N . ASN A 1 69 ? -15.863 -5.662 2.723 1.00 92.44 69 ASN A N 1
ATOM 537 C CA . ASN A 1 69 ? -16.933 -5.697 3.719 1.00 92.44 69 ASN A CA 1
ATOM 538 C C . ASN A 1 69 ? -16.723 -6.776 4.797 1.00 92.44 69 ASN A C 1
ATOM 540 O O . ASN A 1 69 ? -17.477 -6.826 5.763 1.00 92.44 69 ASN A O 1
ATOM 544 N N . LYS A 1 70 ? -15.737 -7.669 4.628 1.00 94.62 70 LYS A N 1
ATOM 545 C CA . LYS A 1 70 ? -15.346 -8.665 5.638 1.00 94.62 70 LYS A CA 1
ATOM 546 C C . LYS A 1 70 ? -14.314 -8.113 6.624 1.00 94.62 70 LYS A C 1
ATOM 548 O O . LYS A 1 70 ? -13.960 -8.815 7.569 1.00 94.62 70 LYS A O 1
ATOM 553 N N . LEU A 1 71 ? -13.797 -6.905 6.387 1.00 95.62 71 LEU A N 1
ATOM 554 C CA . LEU A 1 71 ? -12.857 -6.272 7.301 1.00 95.62 71 LEU A CA 1
ATOM 555 C C . LEU A 1 71 ? -13.559 -5.821 8.595 1.00 95.62 71 LEU A C 1
ATOM 557 O O . LEU A 1 71 ? -14.737 -5.461 8.556 1.00 95.62 71 LEU A O 1
ATOM 561 N N . PRO A 1 72 ? -12.862 -5.857 9.746 1.00 95.50 72 PRO A N 1
ATOM 562 C CA . PRO A 1 72 ? -13.414 -5.445 11.034 1.00 95.50 72 PRO A CA 1
ATOM 563 C C . PRO A 1 72 ? -13.980 -4.020 11.021 1.00 95.50 72 PRO A C 1
ATOM 565 O O . PRO A 1 72 ? -13.240 -3.067 10.863 1.00 95.50 72 PRO A O 1
ATOM 568 N N . ALA A 1 73 ? -15.278 -3.834 11.256 1.00 93.88 73 ALA A N 1
ATOM 569 C CA . ALA A 1 73 ? -15.881 -2.495 11.260 1.00 93.88 73 ALA A CA 1
ATOM 570 C C . ALA A 1 73 ? -15.544 -1.650 12.512 1.00 93.88 73 ALA A C 1
ATOM 572 O O . ALA A 1 73 ? -15.868 -0.463 12.565 1.00 93.88 73 ALA A O 1
ATOM 573 N N . ASP A 1 74 ? -14.934 -2.258 13.532 1.00 90.94 74 ASP A N 1
ATOM 574 C CA . ASP A 1 74 ? -14.641 -1.645 14.829 1.00 90.94 74 ASP A CA 1
ATOM 575 C C . ASP A 1 74 ? -13.216 -1.095 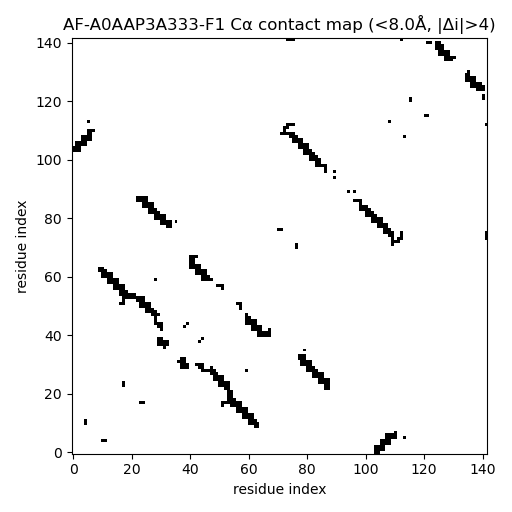14.951 1.00 90.94 74 ASP A C 1
ATOM 577 O O . ASP A 1 74 ? -12.984 -0.304 15.857 1.00 90.94 74 ASP A O 1
ATOM 581 N N . ARG A 1 75 ? -12.283 -1.489 14.073 1.00 91.69 75 ARG A N 1
ATOM 582 C CA . ARG A 1 75 ? -10.845 -1.167 14.152 1.00 91.69 75 ARG A CA 1
ATOM 583 C C . ARG A 1 75 ? -10.203 -1.018 12.776 1.00 91.69 75 ARG A C 1
ATOM 585 O O . ARG A 1 75 ? -10.727 -1.521 11.783 1.00 91.69 75 ARG A O 1
ATOM 592 N N . GLU A 1 76 ? -9.049 -0.367 12.701 1.00 94.50 76 GLU A N 1
ATOM 593 C CA . GLU A 1 76 ? -8.287 -0.308 11.449 1.00 94.50 76 GLU A CA 1
ATOM 594 C C . GLU A 1 76 ? -7.719 -1.680 11.049 1.00 94.50 76 GLU A C 1
ATOM 596 O O . GLU A 1 76 ? -7.379 -2.514 11.887 1.00 94.50 76 GLU A O 1
ATOM 601 N N . SER A 1 77 ? -7.579 -1.908 9.740 1.00 96.44 77 SER A N 1
ATOM 602 C CA . SER A 1 77 ? -6.866 -3.070 9.187 1.00 96.44 77 SER A CA 1
ATOM 603 C C . SER A 1 77 ? -5.630 -2.618 8.422 1.00 96.44 77 SER A C 1
ATOM 605 O O . SER A 1 77 ? -5.712 -1.685 7.618 1.00 96.44 77 SER A O 1
ATOM 607 N N . MET A 1 78 ? -4.485 -3.268 8.645 1.00 96.62 78 MET A N 1
ATOM 608 C CA . MET A 1 78 ? -3.226 -2.874 8.020 1.00 96.62 78 MET A CA 1
ATOM 609 C C . MET A 1 78 ? -2.870 -3.771 6.830 1.00 96.62 78 MET A C 1
ATOM 611 O O . MET A 1 78 ? -2.949 -4.993 6.873 1.00 96.62 78 MET A O 1
ATOM 615 N N . PHE A 1 79 ? -2.401 -3.136 5.763 1.00 98.19 79 PHE A N 1
ATOM 616 C CA . PHE A 1 79 ? -1.845 -3.752 4.565 1.00 98.19 79 PHE A CA 1
ATOM 617 C C . PHE A 1 79 ? -0.539 -3.051 4.187 1.00 98.19 79 PHE A C 1
ATOM 619 O O . PHE A 1 79 ? -0.174 -2.017 4.759 1.00 98.19 79 PHE A O 1
ATOM 626 N N . TYR A 1 80 ? 0.148 -3.563 3.169 1.00 98.31 80 TYR A N 1
ATOM 627 C CA . TYR A 1 80 ? 1.271 -2.863 2.551 1.00 98.31 80 TYR A CA 1
ATOM 628 C C . TYR A 1 80 ? 1.000 -2.564 1.083 1.00 98.31 80 TYR A C 1
ATOM 630 O O . TYR A 1 80 ? 0.693 -3.460 0.302 1.00 98.31 80 TYR A O 1
ATOM 638 N N . PHE A 1 81 ? 1.180 -1.304 0.694 1.00 98.38 81 PHE A N 1
ATOM 639 C CA . PHE A 1 81 ? 1.277 -0.904 -0.704 1.00 98.38 81 PHE A CA 1
ATOM 640 C C . PHE A 1 81 ? 2.742 -0.964 -1.131 1.00 98.38 81 PHE A C 1
ATOM 642 O O . PHE A 1 81 ? 3.611 -0.329 -0.524 1.00 98.38 81 PHE A O 1
ATOM 649 N N . ASN A 1 82 ? 3.004 -1.739 -2.176 1.00 98.31 82 ASN A N 1
ATOM 650 C CA . ASN A 1 82 ? 4.330 -1.936 -2.729 1.00 98.31 82 ASN A CA 1
ATOM 651 C C . ASN A 1 82 ? 4.419 -1.325 -4.124 1.00 98.31 82 ASN A C 1
ATOM 653 O O . ASN A 1 82 ? 3.506 -1.475 -4.937 1.00 98.31 82 ASN A O 1
ATOM 657 N N . VAL A 1 83 ? 5.554 -0.691 -4.408 1.00 97.75 83 VAL A N 1
ATOM 658 C CA . VAL A 1 83 ? 5.943 -0.236 -5.743 1.00 97.75 83 VAL A CA 1
ATOM 659 C C . VAL A 1 83 ? 7.375 -0.668 -5.991 1.00 97.75 83 VAL A C 1
ATOM 661 O O . VAL A 1 83 ? 8.271 -0.288 -5.242 1.00 97.75 83 VAL A O 1
ATOM 664 N N . ARG A 1 84 ? 7.596 -1.443 -7.045 1.00 97.12 84 ARG A N 1
ATOM 665 C CA . ARG A 1 84 ? 8.920 -1.806 -7.541 1.00 97.12 84 ARG A CA 1
ATOM 666 C C . ARG A 1 84 ? 9.154 -1.113 -8.866 1.00 97.12 84 ARG A C 1
ATOM 668 O O . ARG A 1 84 ? 8.343 -1.240 -9.784 1.00 97.12 84 ARG A O 1
ATOM 675 N N . GLU A 1 85 ? 10.260 -0.400 -8.963 1.00 95.00 85 GLU A N 1
ATOM 676 C CA . GLU A 1 85 ? 10.717 0.117 -10.243 1.00 95.00 85 GLU A CA 1
ATOM 677 C C . GLU A 1 85 ? 11.428 -0.998 -11.022 1.00 95.00 85 GLU A C 1
ATOM 679 O O . GLU A 1 85 ? 12.093 -1.862 -10.454 1.00 95.00 85 GLU A O 1
ATOM 684 N N . ILE A 1 86 ? 11.269 -0.999 -12.336 1.00 94.81 86 ILE A N 1
ATOM 685 C CA . ILE A 1 86 ? 11.916 -1.932 -13.247 1.00 94.81 86 ILE A CA 1
ATOM 686 C C . ILE A 1 86 ? 12.657 -1.063 -14.270 1.00 94.81 86 ILE A C 1
ATOM 688 O O . ILE A 1 86 ? 12.008 -0.459 -15.136 1.00 94.81 86 ILE A O 1
ATOM 692 N N . PRO A 1 87 ? 13.992 -0.940 -14.144 1.00 93.50 87 PRO A N 1
ATOM 693 C CA . PRO A 1 87 ? 14.794 -0.144 -15.060 1.00 93.50 87 PRO A CA 1
ATOM 694 C C . PRO A 1 87 ? 14.814 -0.768 -16.463 1.00 93.50 87 PRO A C 1
ATOM 696 O O . PRO A 1 87 ? 14.600 -1.977 -16.618 1.00 93.50 87 PRO A O 1
ATOM 699 N N . PRO A 1 88 ? 15.115 0.023 -17.506 1.00 91.88 88 PRO A N 1
ATOM 700 C CA . PRO A 1 88 ? 15.337 -0.519 -18.837 1.00 91.88 88 PRO A CA 1
ATOM 701 C C . PRO A 1 88 ? 16.555 -1.450 -18.827 1.00 91.88 88 PRO A C 1
ATOM 703 O O . PRO A 1 88 ? 17.515 -1.255 -18.076 1.00 91.88 88 PRO A O 1
ATOM 706 N N . LYS A 1 89 ? 16.532 -2.473 -19.683 1.00 89.94 89 LYS A N 1
ATOM 707 C CA . LYS A 1 89 ? 17.642 -3.421 -19.814 1.00 89.94 89 LYS A CA 1
ATOM 708 C C . LYS A 1 89 ? 18.923 -2.687 -20.234 1.00 89.94 89 LYS A C 1
ATOM 710 O O . LYS A 1 89 ? 18.901 -1.852 -21.133 1.00 89.94 89 LYS A O 1
ATOM 715 N N . SER A 1 90 ? 20.039 -3.023 -19.594 1.00 89.00 90 SER A N 1
ATOM 716 C CA . SER A 1 90 ? 21.361 -2.513 -19.967 1.00 89.00 90 SER A CA 1
ATOM 717 C C . SER A 1 90 ? 21.819 -3.082 -21.314 1.00 89.00 90 SER A C 1
ATOM 719 O O . SER A 1 90 ? 21.662 -4.274 -21.578 1.00 89.00 90 SER A O 1
ATOM 721 N N . ASN A 1 91 ? 22.450 -2.239 -22.135 1.00 88.19 91 ASN A N 1
ATOM 722 C CA . ASN A 1 91 ? 23.082 -2.645 -23.398 1.00 88.19 91 ASN A CA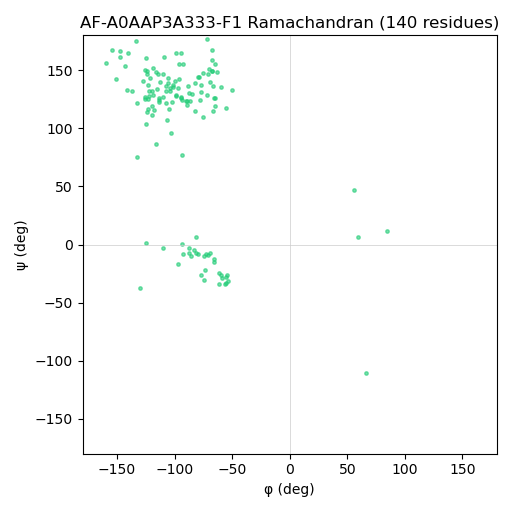 1
ATOM 723 C C . ASN A 1 91 ? 24.536 -3.120 -23.218 1.00 88.19 91 ASN A C 1
ATOM 725 O O . ASN A 1 91 ? 25.181 -3.505 -24.189 1.00 88.19 91 ASN A O 1
ATOM 729 N N . LYS A 1 92 ? 25.082 -3.059 -21.998 1.00 90.44 92 LYS A N 1
ATOM 730 C CA . LYS A 1 92 ? 26.453 -3.491 -21.696 1.00 90.44 92 LYS A CA 1
ATOM 731 C C . LYS A 1 92 ? 26.452 -4.922 -21.157 1.00 90.44 92 LYS A C 1
ATOM 733 O O . LYS A 1 92 ? 25.581 -5.289 -20.370 1.00 90.44 92 LYS A O 1
ATOM 738 N N . ALA A 1 93 ? 27.454 -5.709 -21.544 1.00 91.31 93 ALA A N 1
ATOM 739 C CA . ALA A 1 93 ? 27.696 -7.021 -20.950 1.00 91.31 93 ALA A CA 1
ATOM 740 C C . ALA A 1 93 ? 28.146 -6.881 -19.483 1.00 91.31 93 ALA A C 1
ATOM 742 O O . ALA A 1 93 ? 28.801 -5.901 -19.129 1.00 91.31 93 ALA A O 1
ATOM 743 N N . ASN A 1 94 ? 27.816 -7.873 -18.649 1.00 90.12 94 ASN A N 1
ATOM 744 C CA . ASN A 1 94 ? 28.260 -7.977 -17.251 1.00 90.12 94 ASN A CA 1
ATOM 745 C C . ASN A 1 94 ? 27.921 -6.758 -16.373 1.00 90.12 94 ASN A C 1
ATOM 747 O O . ASN A 1 94 ? 28.767 -6.257 -15.636 1.00 90.12 94 ASN A O 1
ATOM 751 N N . THR A 1 95 ? 26.681 -6.268 -16.437 1.00 90.44 95 THR A N 1
ATOM 752 C CA . THR A 1 95 ? 26.231 -5.160 -15.580 1.00 90.44 95 THR A CA 1
ATOM 753 C C . THR A 1 95 ? 25.351 -5.621 -14.432 1.00 90.44 95 THR A C 1
ATOM 755 O O . THR A 1 95 ? 24.373 -6.333 -14.652 1.00 90.44 95 THR A O 1
ATOM 758 N N . LEU A 1 96 ? 25.632 -5.108 -13.235 1.00 88.25 96 LEU A N 1
ATOM 759 C CA . LEU A 1 96 ? 24.699 -5.124 -12.115 1.00 88.25 96 LEU A CA 1
ATOM 760 C C . LEU A 1 96 ? 23.653 -4.019 -12.315 1.00 88.25 96 LEU A C 1
ATOM 762 O O . LEU A 1 96 ? 24.010 -2.851 -12.465 1.00 88.25 96 LEU A O 1
ATOM 766 N N . GLN A 1 97 ? 22.371 -4.383 -12.309 1.00 85.75 97 GLN A N 1
ATOM 767 C CA . GLN A 1 97 ? 21.263 -3.426 -12.288 1.00 85.75 97 GLN A CA 1
ATOM 768 C C . GLN A 1 97 ? 20.604 -3.444 -10.912 1.00 85.75 97 GLN A C 1
ATOM 770 O O . GLN A 1 97 ? 20.298 -4.509 -10.379 1.00 85.75 97 GLN A O 1
ATOM 775 N N . ILE A 1 98 ? 20.388 -2.258 -10.349 1.00 86.88 98 ILE A N 1
ATOM 776 C CA . ILE A 1 98 ? 19.699 -2.072 -9.072 1.00 86.88 98 ILE A CA 1
ATOM 777 C C . ILE A 1 98 ? 18.271 -1.621 -9.377 1.00 86.88 98 ILE A C 1
ATOM 779 O O . ILE A 1 98 ? 18.061 -0.770 -10.238 1.00 86.88 98 ILE A O 1
ATOM 783 N N . ALA A 1 99 ? 17.309 -2.210 -8.673 1.00 90.06 99 ALA A N 1
ATOM 784 C CA . ALA A 1 99 ? 15.903 -1.841 -8.724 1.00 90.06 99 ALA A CA 1
ATOM 785 C C . ALA A 1 99 ? 15.419 -1.551 -7.302 1.00 90.06 99 ALA A C 1
ATOM 787 O O . ALA A 1 99 ? 15.568 -2.389 -6.409 1.00 90.06 99 ALA A O 1
ATOM 788 N N . LEU A 1 100 ? 14.848 -0.370 -7.084 1.00 92.81 100 LEU A N 1
ATOM 789 C CA . LEU A 1 100 ? 14.272 0.012 -5.803 1.00 92.81 100 LEU A CA 1
ATOM 790 C C . LEU A 1 100 ? 12.848 -0.538 -5.642 1.00 92.81 100 LEU A C 1
ATOM 792 O O . LEU A 1 100 ? 12.019 -0.507 -6.555 1.00 92.81 100 LEU A O 1
ATOM 796 N N . GLN A 1 101 ? 12.547 -1.013 -4.432 1.00 95.94 101 GLN A N 1
ATOM 797 C CA . GLN A 1 101 ? 11.195 -1.347 -4.001 1.00 95.94 101 GLN A CA 1
ATOM 798 C C . GLN A 1 101 ? 10.818 -0.488 -2.798 1.00 95.94 101 GLN A C 1
ATOM 800 O O . GLN A 1 101 ? 11.437 -0.566 -1.739 1.00 95.94 101 GLN A O 1
ATOM 805 N N . THR A 1 102 ? 9.763 0.303 -2.957 1.00 96.38 102 THR A N 1
ATOM 806 C CA . THR A 1 102 ? 9.145 1.071 -1.878 1.00 96.38 102 THR A CA 1
ATOM 807 C C . THR A 1 102 ? 7.982 0.277 -1.300 1.00 96.38 102 THR A C 1
ATOM 809 O O . THR A 1 102 ? 7.084 -0.129 -2.035 1.00 96.38 102 THR A O 1
ATOM 812 N N . ARG A 1 103 ? 7.983 0.089 0.021 1.00 97.38 103 ARG A N 1
ATOM 813 C CA . ARG A 1 103 ? 6.916 -0.574 0.779 1.00 97.38 103 ARG A CA 1
ATOM 814 C C . ARG A 1 103 ? 6.401 0.384 1.846 1.00 97.38 103 ARG A C 1
ATOM 816 O O . ARG A 1 103 ? 7.159 0.777 2.730 1.00 97.38 103 ARG A O 1
ATOM 823 N N . ILE A 1 104 ? 5.131 0.775 1.766 1.00 97.12 104 ILE A N 1
ATOM 824 C CA . ILE A 1 104 ? 4.498 1.685 2.735 1.00 97.12 104 ILE A CA 1
ATOM 825 C C . ILE A 1 104 ? 3.228 1.070 3.313 1.00 97.12 104 ILE A C 1
ATOM 827 O O . ILE A 1 104 ? 2.549 0.286 2.653 1.00 97.12 104 ILE A O 1
ATOM 831 N N . LYS A 1 105 ? 2.904 1.431 4.558 1.00 97.94 105 LYS A N 1
ATOM 832 C CA . LYS A 1 105 ? 1.676 0.976 5.220 1.00 97.94 105 LYS A CA 1
ATOM 833 C C . LYS A 1 105 ? 0.451 1.570 4.525 1.00 97.94 105 LYS A C 1
ATOM 835 O O . LYS A 1 105 ? 0.436 2.765 4.224 1.00 97.94 105 LYS A O 1
ATOM 840 N N . LEU A 1 106 ? -0.557 0.736 4.314 1.00 98.06 106 LEU A N 1
ATOM 841 C CA . LEU A 1 106 ? -1.878 1.081 3.808 1.00 98.06 106 LEU A CA 1
ATOM 842 C C . LEU A 1 106 ? -2.902 0.679 4.869 1.00 98.06 106 LEU A C 1
ATOM 844 O O . LEU A 1 106 ? -3.089 -0.506 5.123 1.00 98.06 106 LEU A O 1
ATOM 848 N N . PHE A 1 107 ? -3.543 1.659 5.490 1.00 97.00 107 PHE A N 1
ATOM 849 C CA . PHE A 1 107 ? -4.583 1.424 6.484 1.00 97.00 107 PHE A CA 1
ATOM 850 C C . PHE A 1 107 ? -5.945 1.463 5.813 1.00 97.00 107 PHE A C 1
ATOM 852 O O . PHE A 1 107 ? -6.270 2.444 5.146 1.00 97.00 107 PHE A O 1
ATOM 859 N N . TRP A 1 108 ? -6.740 0.417 5.996 1.00 96.69 108 TRP A N 1
ATOM 860 C CA . TRP A 1 108 ? -8.175 0.497 5.780 1.00 96.69 108 TRP A CA 1
ATOM 861 C C . TRP A 1 108 ? -8.830 1.021 7.058 1.00 96.69 108 TRP A C 1
ATOM 863 O O . TRP A 1 108 ? -8.553 0.515 8.148 1.00 96.69 108 TRP A O 1
ATOM 873 N N . ARG A 1 109 ? -9.668 2.048 6.914 1.00 95.31 109 ARG A N 1
ATOM 874 C CA . ARG A 1 109 ? -10.324 2.736 8.023 1.00 95.31 109 ARG A CA 1
ATOM 875 C C . ARG A 1 109 ? -11.843 2.585 7.904 1.00 95.31 109 ARG A C 1
ATOM 877 O O . ARG A 1 109 ? -12.404 3.125 6.946 1.00 95.31 109 ARG A O 1
ATOM 884 N N . PRO A 1 110 ? -12.507 1.907 8.857 1.00 95.06 110 PRO A N 1
ATOM 885 C CA . PRO A 1 110 ? -13.959 1.790 8.862 1.00 95.06 110 PRO A CA 1
ATOM 886 C C . PRO A 1 110 ? -14.622 3.151 9.070 1.00 95.06 110 PRO A C 1
ATOM 888 O O . PRO A 1 110 ? -14.065 4.047 9.713 1.00 95.06 110 PRO A O 1
ATOM 891 N N . LYS A 1 111 ? -15.866 3.280 8.609 1.00 92.88 111 LYS A N 1
ATOM 892 C CA . LYS A 1 111 ? -16.674 4.503 8.677 1.00 92.88 111 LYS A CA 1
ATOM 893 C C . LYS A 1 111 ? -16.814 5.042 10.100 1.00 92.88 111 LYS A C 1
ATOM 895 O O . LYS A 1 111 ? -16.844 6.255 10.301 1.00 92.88 111 LYS A O 1
ATOM 900 N N . ALA A 1 112 ? -16.855 4.149 11.090 1.00 89.88 112 ALA A N 1
ATOM 901 C CA . ALA A 1 112 ? -16.908 4.500 12.509 1.00 89.88 112 ALA A CA 1
ATOM 902 C C . ALA A 1 112 ? -15.673 5.292 12.991 1.00 89.88 112 ALA A C 1
ATOM 904 O O . ALA A 1 112 ? -15.774 6.040 13.961 1.00 89.88 112 ALA A O 1
ATOM 905 N N . LEU A 1 113 ? -14.531 5.160 12.306 1.00 88.00 113 LEU A N 1
ATOM 906 C CA . LEU A 1 113 ? -13.245 5.758 12.677 1.00 88.00 113 LEU A CA 1
ATOM 907 C C . LEU A 1 113 ? -12.796 6.885 11.734 1.00 88.00 113 LEU A C 1
ATOM 909 O O . LEU A 1 113 ? -11.770 7.514 11.983 1.00 88.00 113 LEU A O 1
ATOM 913 N N . GLU A 1 114 ? -13.547 7.184 10.668 1.00 86.00 114 GLU A N 1
ATOM 914 C CA . GLU A 1 114 ? -13.203 8.253 9.713 1.00 86.00 114 GLU A CA 1
ATOM 915 C C . GLU A 1 114 ? -13.157 9.643 10.372 1.00 86.00 114 GLU A C 1
ATOM 917 O O . GLU A 1 114 ? -12.313 10.474 10.032 1.00 86.00 114 GLU A O 1
ATOM 922 N N . ASN A 1 115 ? -14.024 9.881 11.361 1.00 79.25 115 ASN A N 1
ATOM 923 C CA . ASN A 1 115 ? -14.145 11.161 12.055 1.00 79.25 115 ASN A CA 1
ATOM 924 C C . ASN A 1 115 ? -13.286 11.198 13.324 1.00 79.25 115 ASN A C 1
ATOM 926 O O . ASN A 1 115 ? -13.786 11.096 14.446 1.00 79.25 115 ASN A O 1
ATOM 930 N N . VAL A 1 116 ? -11.978 11.386 13.157 1.00 71.00 116 VAL A N 1
ATOM 931 C CA . VAL A 1 116 ? -11.073 11.590 14.293 1.00 71.00 116 VAL A CA 1
ATOM 932 C C . VAL A 1 116 ? -11.251 13.008 14.842 1.00 71.00 116 VAL A C 1
ATOM 934 O O . VAL A 1 116 ? -10.853 13.992 14.218 1.00 71.00 116 VAL A O 1
ATOM 937 N N . SER A 1 117 ? -11.838 13.132 16.034 1.00 67.38 117 SER A N 1
ATOM 938 C CA . SER A 1 117 ? -11.941 14.421 16.723 1.00 67.38 117 SER A CA 1
ATOM 939 C C . SER A 1 117 ? -10.556 14.923 17.131 1.00 67.38 117 SER A C 1
ATOM 941 O O . SER A 1 117 ? -9.919 14.355 18.016 1.00 67.38 117 SER A O 1
ATOM 943 N N . MET A 1 118 ? -10.112 16.043 16.554 1.00 68.62 118 MET A N 1
ATOM 944 C CA . MET A 1 118 ? -8.867 16.705 16.975 1.00 68.62 118 MET A CA 1
ATOM 945 C C . MET A 1 118 ? -8.942 17.269 18.403 1.00 68.62 118 MET A C 1
ATOM 947 O O . MET A 1 118 ? -7.910 17.579 18.987 1.00 68.62 118 MET A O 1
ATOM 951 N N . LYS A 1 119 ? -10.147 17.393 18.981 1.00 68.75 119 LYS A N 1
ATOM 952 C CA . LYS A 1 119 ? -10.333 17.852 20.367 1.00 68.75 119 LYS A CA 1
ATOM 953 C C . LYS A 1 119 ? -10.012 16.770 21.401 1.00 68.75 119 LYS A C 1
ATOM 955 O O . LYS A 1 119 ? -9.654 17.113 22.517 1.00 68.75 119 LYS A O 1
ATOM 960 N N . ASN A 1 120 ? -10.138 15.493 21.035 1.00 68.75 120 ASN A N 1
ATOM 961 C CA . ASN A 1 120 ? -9.790 14.347 21.878 1.00 68.75 120 ASN A CA 1
ATOM 962 C C . ASN A 1 120 ? -8.962 13.353 21.054 1.00 68.75 120 ASN A C 1
ATOM 964 O O . ASN A 1 120 ? -9.487 12.324 20.617 1.00 68.75 120 ASN A O 1
ATOM 968 N N . PRO A 1 121 ? -7.681 13.668 20.803 1.00 71.94 121 PRO A N 1
ATOM 969 C CA . PRO A 1 121 ? -6.816 12.804 20.022 1.00 71.94 121 PRO A CA 1
ATOM 970 C C . PRO A 1 121 ? -6.613 11.482 20.771 1.00 71.94 121 PRO A C 1
ATOM 972 O O . PRO A 1 121 ? -6.131 11.416 21.903 1.00 71.94 121 PRO A O 1
ATOM 975 N N . TRP A 1 122 ? -7.032 10.409 20.114 1.00 73.44 122 TRP A N 1
ATOM 976 C CA . TRP A 1 122 ? -6.984 9.031 20.585 1.00 73.44 122 TRP A CA 1
ATOM 977 C C . TRP A 1 122 ? -5.580 8.595 21.024 1.00 73.44 122 TRP A C 1
ATOM 979 O O . TRP A 1 122 ? -5.460 7.777 21.932 1.00 73.44 122 TRP A O 1
ATOM 989 N N . GLN A 1 123 ? -4.525 9.210 20.478 1.00 72.75 123 GLN A N 1
ATOM 990 C CA . GLN A 1 123 ? -3.130 8.951 20.842 1.00 72.75 123 GLN A CA 1
ATOM 991 C C . GLN A 1 123 ? -2.843 9.127 22.343 1.00 72.75 123 GLN A C 1
ATOM 993 O O . GLN A 1 123 ? -1.966 8.449 22.870 1.00 72.75 123 GLN A O 1
ATOM 998 N N . TYR A 1 124 ? -3.591 9.978 23.059 1.00 79.19 124 TYR A N 1
ATOM 999 C CA . TYR A 1 124 ? -3.416 10.151 24.509 1.00 79.19 124 TYR A CA 1
ATOM 1000 C C . TYR A 1 124 ? -3.935 8.975 25.343 1.00 79.19 124 TYR A C 1
ATOM 1002 O O . TYR A 1 124 ? -3.697 8.932 26.546 1.00 79.19 124 TYR A O 1
ATOM 1010 N N . LYS A 1 125 ? -4.633 8.012 24.729 1.00 84.56 125 LYS A N 1
ATOM 1011 C CA . LYS A 1 125 ? -5.083 6.789 25.405 1.00 84.56 125 LYS A CA 1
ATOM 1012 C C . LYS A 1 125 ? -4.025 5.685 25.414 1.00 84.56 125 LYS A C 1
ATOM 1014 O O . LYS A 1 125 ? -4.231 4.681 26.086 1.00 84.56 125 LYS A O 1
ATOM 1019 N N . VAL A 1 126 ? -2.927 5.832 24.669 1.00 89.62 126 VAL A N 1
ATOM 1020 C CA . VAL A 1 126 ? -1.835 4.850 24.661 1.00 89.62 126 VAL A CA 1
ATOM 1021 C C . VAL A 1 126 ? -1.180 4.829 26.040 1.00 89.62 126 VAL A C 1
ATOM 1023 O O . VAL A 1 126 ? -0.754 5.865 26.548 1.00 89.62 126 VAL A O 1
ATOM 1026 N N . THR A 1 127 ? -1.093 3.649 26.648 1.00 91.56 127 THR A N 1
ATOM 1027 C CA . THR A 1 127 ? -0.504 3.470 27.980 1.00 91.56 127 THR A CA 1
ATOM 1028 C C . THR A 1 127 ? 0.825 2.734 27.887 1.00 91.56 127 THR A C 1
ATOM 1030 O O . THR A 1 127 ? 0.989 1.840 27.057 1.00 91.56 127 THR A O 1
ATOM 1033 N N . LEU A 1 128 ? 1.761 3.068 28.774 1.00 93.12 128 LEU A N 1
ATOM 1034 C CA . LEU A 1 128 ? 3.036 2.368 28.908 1.00 93.12 128 LEU A CA 1
ATOM 1035 C C . LEU A 1 128 ? 3.092 1.668 30.265 1.00 93.12 128 LEU A C 1
ATOM 1037 O O . LEU A 1 128 ? 2.952 2.316 31.301 1.00 93.12 128 LEU A O 1
ATOM 1041 N N . THR A 1 129 ? 3.328 0.361 30.264 1.00 94.81 129 THR A N 1
ATOM 1042 C CA . THR A 1 129 ? 3.467 -0.434 31.488 1.00 94.81 129 THR A CA 1
ATOM 1043 C C . THR A 1 129 ? 4.897 -0.942 31.596 1.00 94.81 129 THR A C 1
ATOM 1045 O O . THR A 1 129 ? 5.415 -1.552 30.662 1.00 94.81 129 THR A O 1
ATOM 1048 N N . ARG A 1 130 ? 5.556 -0.675 32.727 1.00 94.69 130 ARG A N 1
ATOM 1049 C CA . ARG A 1 130 ? 6.916 -1.152 32.995 1.00 94.69 130 ARG A CA 1
ATOM 1050 C C . ARG A 1 130 ? 6.867 -2.525 33.665 1.00 94.69 130 ARG A C 1
ATOM 1052 O O . ARG A 1 130 ? 6.308 -2.645 34.749 1.00 94.69 130 ARG A O 1
ATOM 1059 N N . ASN A 1 131 ? 7.525 -3.510 33.062 1.00 92.75 131 ASN A N 1
ATOM 1060 C CA . ASN A 1 131 ? 7.677 -4.869 33.578 1.00 92.75 131 ASN A CA 1
ATOM 1061 C C . ASN A 1 131 ? 9.169 -5.129 33.840 1.00 92.75 131 ASN A C 1
ATOM 1063 O O . ASN A 1 131 ? 9.909 -5.590 32.973 1.00 92.75 131 ASN A O 1
ATOM 1067 N N . GLY A 1 132 ? 9.650 -4.753 35.029 1.00 92.38 132 GLY A N 1
ATOM 1068 C CA . GLY A 1 132 ? 11.074 -4.833 35.371 1.00 92.38 132 GLY A CA 1
ATOM 1069 C C . GLY A 1 132 ? 11.938 -3.878 34.534 1.00 92.38 132 GLY A C 1
ATOM 1070 O O . GLY A 1 132 ? 11.882 -2.656 34.719 1.00 92.38 132 GLY A O 1
ATOM 1071 N N . GLN A 1 133 ? 12.762 -4.432 33.640 1.00 93.81 133 GLN A N 1
ATOM 1072 C CA . GLN A 1 133 ? 13.580 -3.663 32.687 1.00 93.81 133 GLN A CA 1
ATOM 1073 C C . GLN A 1 133 ? 12.893 -3.454 31.329 1.00 93.81 133 GLN A C 1
ATOM 1075 O O . GLN A 1 133 ? 13.382 -2.673 30.518 1.00 93.81 133 GLN A O 1
ATOM 1080 N N . GLU A 1 134 ? 11.755 -4.105 31.090 1.00 94.88 134 GLU A N 1
ATOM 1081 C CA . GLU A 1 134 ? 11.005 -3.987 29.844 1.00 94.88 134 GLU A CA 1
ATOM 1082 C C . GLU A 1 134 ? 9.872 -2.964 29.963 1.00 94.88 134 GLU A C 1
ATOM 1084 O O . GLU A 1 134 ? 9.335 -2.699 31.044 1.00 94.88 134 GLU A O 1
ATOM 1089 N N . PHE A 1 135 ? 9.474 -2.412 28.821 1.00 94.38 135 PHE A N 1
ATOM 1090 C CA . PHE A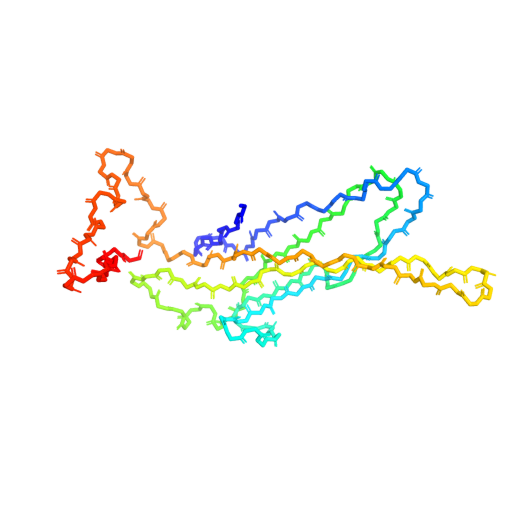 1 135 ? 8.302 -1.557 28.694 1.00 94.38 135 PHE A CA 1
ATOM 1091 C C . PHE A 1 135 ? 7.351 -2.152 27.660 1.00 94.38 135 PHE A C 1
ATOM 1093 O O . PHE A 1 135 ? 7.743 -2.430 26.530 1.00 94.38 135 PHE A O 1
ATOM 1100 N N . THR A 1 136 ? 6.089 -2.324 28.040 1.00 94.44 136 THR A N 1
ATOM 1101 C CA . THR A 1 136 ? 5.009 -2.744 27.147 1.00 94.44 136 THR A CA 1
ATOM 1102 C C . THR A 1 136 ? 4.171 -1.530 26.766 1.00 94.44 136 THR A C 1
ATOM 1104 O O . THR A 1 136 ? 3.638 -0.840 27.637 1.00 94.44 136 THR A O 1
ATOM 1107 N N . VAL A 1 137 ? 4.052 -1.269 25.463 1.00 93.38 137 VAL A N 1
ATOM 1108 C CA . VAL A 1 137 ? 3.148 -0.249 24.916 1.00 93.38 137 VAL A CA 1
ATOM 1109 C C . VAL A 1 137 ? 1.797 -0.905 24.658 1.00 93.38 137 VAL A C 1
ATOM 1111 O O . VAL A 1 137 ? 1.705 -1.840 23.868 1.00 93.38 137 VAL A O 1
ATOM 1114 N N . ASN A 1 138 ? 0.751 -0.405 25.305 1.00 91.69 138 ASN A N 1
ATOM 1115 C CA . ASN A 1 138 ? -0.617 -0.850 25.084 1.00 91.69 138 ASN A CA 1
ATOM 1116 C C . ASN A 1 138 ? -1.386 0.234 24.329 1.00 91.69 138 ASN A C 1
ATOM 1118 O O . ASN A 1 138 ? -1.499 1.370 24.797 1.00 91.69 138 ASN A O 1
ATOM 1122 N N . ASN A 1 139 ? -1.915 -0.130 23.163 1.00 89.56 139 ASN A N 1
ATOM 1123 C CA . ASN A 1 139 ? -2.795 0.726 22.387 1.00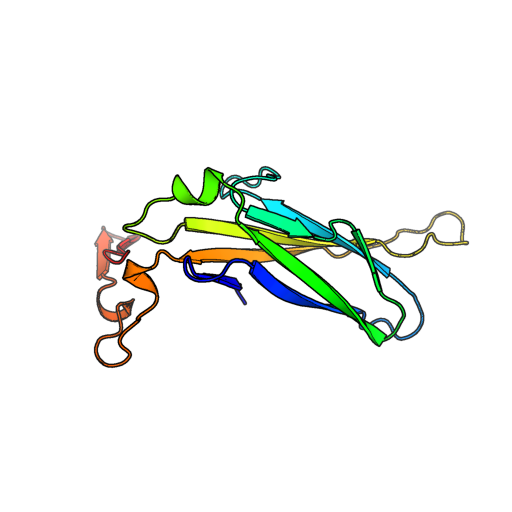 89.56 139 ASN A CA 1
ATOM 1124 C C . ASN A 1 139 ? -4.254 0.262 22.563 1.00 89.56 139 ASN A C 1
ATOM 1126 O O . ASN A 1 139 ? -4.672 -0.649 21.854 1.00 89.56 139 ASN A O 1
ATOM 1130 N N . PRO A 1 140 ? -5.042 0.865 23.476 1.00 85.62 140 PRO A N 1
ATOM 1131 C CA . PRO A 1 140 ? -6.444 0.493 23.688 1.00 85.62 140 PRO A CA 1
ATOM 1132 C C . PRO A 1 140 ? -7.391 1.129 22.660 1.00 85.62 140 PRO A C 1
ATOM 1134 O O . PRO A 1 140 ? -8.609 1.093 22.832 1.00 85.62 140 PRO A O 1
ATOM 1137 N N . THR A 1 141 ? -6.843 1.804 21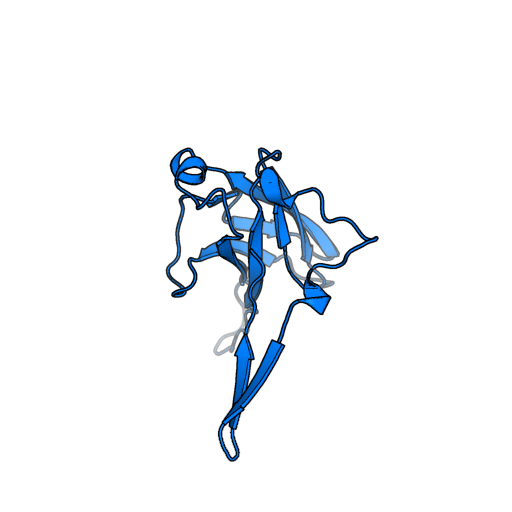.651 1.00 84.62 141 THR A N 1
ATOM 1138 C CA . THR A 1 141 ? -7.626 2.485 20.625 1.00 84.62 141 THR A CA 1
ATOM 1139 C C . THR A 1 141 ? -7.859 1.582 19.418 1.00 84.62 141 THR A C 1
ATOM 1141 O O . THR A 1 141 ? -7.080 0.646 19.216 1.00 84.62 141 THR A O 1
ATOM 1144 N N . PRO A 1 142 ? -8.931 1.837 18.654 1.00 78.12 142 PRO A N 1
ATOM 1145 C CA . PRO A 1 142 ? -9.281 1.025 17.499 1.00 78.12 142 PRO A CA 1
ATOM 1146 C C . PRO A 1 142 ? -8.426 1.326 16.263 1.00 78.12 142 PRO A C 1
ATOM 1148 O O . PRO A 1 142 ? -7.906 2.460 16.162 1.00 78.12 142 PRO A O 1
#

InterPro domains:
  IPR001829 Pili assembly chaperone, bacterial [PR00969] (42-63)
  IPR001829 Pili assembly chaperone, bacterial [PR00969] (72-89)
  IPR001829 Pili assembly chaperone, bacterial [PR00969] (95-110)
  IPR001829 Pili assembly chaperone, bacterial [PR00969] (132-142)
  IPR008962 PapD-like superfamily [SSF49354] (1-113)
  IPR013783 Immunoglobulin-like fold [G3DSA:2.60.40.10] (1-114)
  IPR016147 Pili assembly chaperone, N-terminal [PF00345] (1-113)
  IPR018046 Pili assembly chaperone, conserved site [PS00635] (71-88)
  IPR050643 Periplasmic Pilus Chaperone [PTHR30251] (1-142)

Secondary structure (DSSP, 8-state):
-EEEEETT-SEEEEEEE---SS--EEEEEEEE-TT--EE-SSEEEESSEEEE-TT-EEEEEEEE-GGGGGS-TTS-EEEEEEEEEEPPPPSSTT------EEEEEEEEE-GGGS---TTS-GGGG-EEEEETTEEEEE----

Radius of gyration: 19.31 Å; Cα contacts (8 Å, |Δi|>4): 288; chains: 1; bounding box: 45×30×59 Å

pLDDT: mean 93.01, std 6.82, range [67.38, 98.44]